Protein AF-E5AWC1-F1 (afdb_monomer)

Radius of gyration: 12.45 Å; Cα contacts (8 Å, |Δi|>4): 64; chains: 1; bounding box: 31×29×27 Å

Structure (mmCIF, N/CA/C/O backbone):
data_AF-E5AWC1-F1
#
_entry.id   AF-E5AWC1-F1
#
loop_
_atom_site.group_PDB
_atom_site.id
_atom_site.type_symbol
_atom_site.label_atom_id
_atom_site.label_alt_id
_atom_site.label_comp_id
_atom_site.label_asym_id
_atom_site.label_entity_id
_atom_site.label_seq_id
_atom_site.pdbx_PDB_ins_code
_atom_site.Cartn_x
_atom_site.Cartn_y
_atom_site.Cartn_z
_atom_site.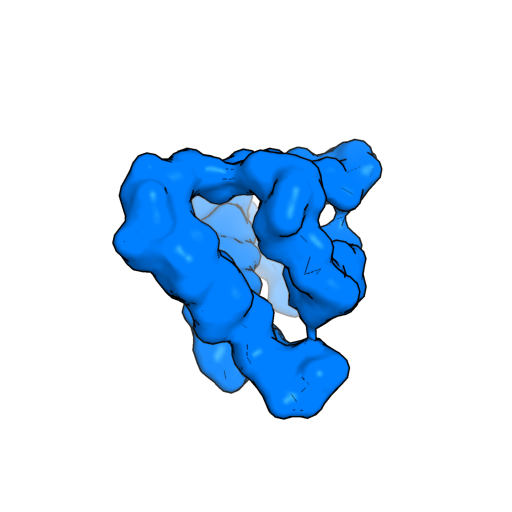occupancy
_at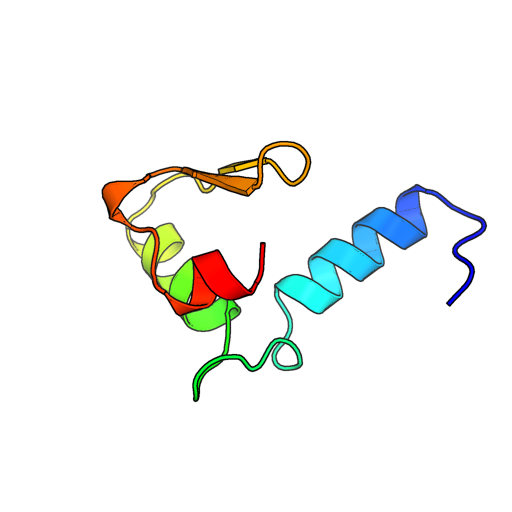om_site.B_iso_or_equiv
_atom_site.auth_seq_id
_atom_site.auth_comp_id
_atom_site.auth_asym_id
_atom_site.auth_atom_id
_atom_site.pdbx_PDB_model_num
ATOM 1 N N . MET A 1 1 ? 13.958 1.673 -14.673 1.00 51.44 1 MET A N 1
ATOM 2 C CA . MET A 1 1 ? 13.536 2.898 -15.395 1.00 51.44 1 MET A CA 1
ATOM 3 C C . MET A 1 1 ? 14.160 4.112 -14.712 1.00 51.44 1 MET A C 1
ATOM 5 O O . MET A 1 1 ? 14.033 4.213 -13.502 1.00 51.44 1 MET A O 1
ATOM 9 N N . LYS A 1 2 ? 14.870 5.002 -15.427 1.00 46.47 2 LYS A N 1
ATOM 10 C CA . LYS A 1 2 ? 15.346 6.280 -14.855 1.00 46.47 2 LYS A CA 1
ATOM 11 C C . LYS A 1 2 ? 14.275 7.344 -15.091 1.00 46.47 2 LYS A C 1
ATOM 13 O O . LYS A 1 2 ? 14.203 7.902 -16.184 1.00 46.47 2 LYS A O 1
ATOM 18 N N . TYR A 1 3 ? 13.434 7.603 -14.094 1.00 56.69 3 TYR A N 1
ATOM 19 C CA . TYR A 1 3 ? 12.445 8.674 -14.178 1.00 56.69 3 TYR A CA 1
ATOM 20 C C . TYR A 1 3 ? 13.159 10.021 -14.036 1.00 56.69 3 TYR A C 1
ATOM 22 O O . TYR A 1 3 ? 13.601 10.391 -12.955 1.00 56.69 3 TYR A O 1
ATOM 30 N N . LYS A 1 4 ? 13.315 10.751 -15.145 1.00 67.31 4 LYS A N 1
ATOM 31 C CA . LYS A 1 4 ? 13.865 12.121 -15.138 1.00 67.31 4 LYS A CA 1
ATOM 32 C C . LYS A 1 4 ? 12.848 13.166 -14.655 1.00 67.31 4 LYS A C 1
ATOM 34 O O . LYS A 1 4 ? 13.205 14.322 -14.475 1.00 67.31 4 LYS A O 1
ATOM 39 N N . ASN A 1 5 ? 11.589 12.763 -14.481 1.00 77.38 5 ASN A N 1
ATOM 40 C CA . ASN A 1 5 ? 10.476 13.613 -14.082 1.00 77.38 5 ASN A CA 1
ATOM 41 C C . ASN A 1 5 ? 9.780 12.991 -12.861 1.00 77.38 5 ASN A C 1
ATOM 43 O O . ASN A 1 5 ? 9.302 11.858 -12.933 1.00 77.38 5 ASN A O 1
ATOM 47 N N . ILE A 1 6 ? 9.737 13.739 -11.756 1.00 73.75 6 ILE A N 1
ATOM 48 C CA . ILE A 1 6 ? 9.151 13.317 -10.477 1.00 73.75 6 ILE A CA 1
ATOM 49 C C . ILE A 1 6 ? 7.653 13.007 -10.599 1.00 73.75 6 ILE A C 1
ATOM 51 O O . ILE A 1 6 ? 7.193 12.013 -10.049 1.00 73.75 6 ILE A O 1
ATOM 55 N N . TYR A 1 7 ? 6.904 13.772 -11.400 1.00 74.56 7 TYR A N 1
ATOM 56 C CA . TYR A 1 7 ? 5.483 13.512 -11.641 1.00 74.56 7 TYR A CA 1
ATOM 57 C C . TYR A 1 7 ? 5.280 12.189 -12.371 1.00 74.56 7 TYR A C 1
ATOM 59 O O . TYR A 1 7 ? 4.400 11.410 -12.019 1.00 74.56 7 TYR A O 1
ATOM 67 N N . SER A 1 8 ? 6.139 11.892 -13.349 1.00 67.69 8 SER A N 1
ATOM 68 C CA . SER A 1 8 ? 6.123 10.592 -14.018 1.00 67.69 8 SER A CA 1
ATOM 69 C C . SER A 1 8 ? 6.513 9.464 -13.065 1.00 67.69 8 SER A C 1
ATOM 71 O O . SER A 1 8 ? 5.948 8.383 -13.173 1.00 67.69 8 SER A O 1
ATOM 73 N N . ALA A 1 9 ? 7.447 9.684 -12.135 1.00 68.19 9 ALA A N 1
ATOM 74 C CA . ALA A 1 9 ? 7.808 8.679 -11.136 1.00 68.19 9 ALA A CA 1
ATOM 75 C C . ALA A 1 9 ? 6.626 8.360 -10.208 1.00 68.19 9 ALA A C 1
ATOM 77 O O . ALA A 1 9 ? 6.302 7.192 -10.034 1.00 68.19 9 ALA A O 1
ATOM 78 N N . ILE A 1 10 ? 5.947 9.388 -9.687 1.00 73.94 10 ILE A N 1
ATOM 79 C CA . ILE A 1 10 ? 4.777 9.245 -8.806 1.00 73.94 10 ILE A CA 1
ATOM 80 C C . ILE A 1 10 ? 3.616 8.581 -9.549 1.00 73.94 10 ILE A C 1
ATOM 82 O O . ILE A 1 10 ? 3.026 7.635 -9.037 1.00 73.94 10 ILE A O 1
ATOM 86 N N . TYR A 1 11 ? 3.325 9.020 -10.777 1.00 77.25 11 TYR A N 1
ATOM 87 C CA . TYR A 1 11 ? 2.280 8.414 -11.601 1.00 77.25 11 TYR A CA 1
ATOM 88 C C . TYR A 1 11 ? 2.559 6.933 -11.872 1.00 77.25 11 TYR A C 1
ATOM 90 O O . TYR A 1 11 ? 1.674 6.103 -11.699 1.00 77.25 11 TYR A O 1
ATOM 98 N N . ASN A 1 12 ? 3.790 6.583 -12.261 1.00 73.06 12 ASN A N 1
ATOM 99 C CA . ASN A 1 12 ? 4.147 5.188 -12.521 1.00 73.06 12 ASN A CA 1
ATOM 100 C C . ASN A 1 12 ? 4.195 4.350 -11.243 1.00 73.06 12 ASN A C 1
ATOM 102 O O . ASN A 1 12 ? 3.856 3.174 -11.304 1.00 73.06 12 ASN A O 1
ATOM 106 N N . LEU A 1 13 ? 4.593 4.926 -10.105 1.00 75.00 13 LEU A N 1
ATOM 107 C CA . LEU A 1 13 ? 4.540 4.252 -8.810 1.00 75.00 13 LEU A CA 1
ATOM 108 C C . LEU A 1 13 ? 3.092 3.931 -8.444 1.00 75.00 13 LEU A C 1
ATOM 110 O O . LEU A 1 13 ? 2.782 2.768 -8.222 1.00 75.00 13 LEU A O 1
ATOM 114 N N . 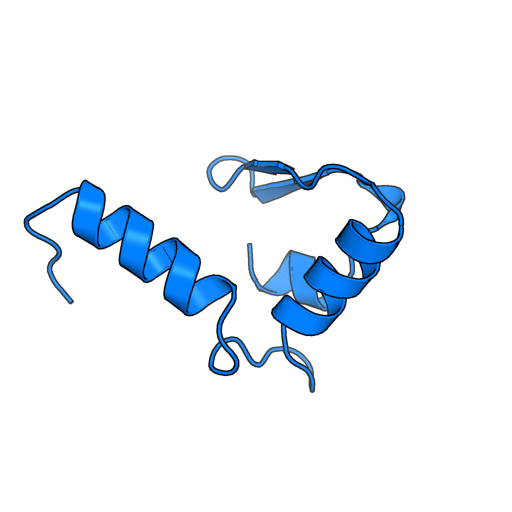GLY A 1 14 ? 2.208 4.933 -8.469 1.00 79.62 14 GLY A N 1
ATOM 115 C CA . GLY A 1 14 ? 0.785 4.747 -8.198 1.00 79.62 14 GLY A CA 1
ATOM 116 C C . GLY A 1 14 ? 0.163 3.732 -9.151 1.00 79.62 14 GLY A C 1
ATOM 117 O O . GLY A 1 14 ? -0.402 2.746 -8.697 1.00 79.62 14 GLY A O 1
ATOM 118 N N . ALA A 1 15 ? 0.357 3.911 -10.461 1.00 78.12 15 ALA A N 1
ATOM 119 C CA . ALA A 1 15 ? -0.158 2.997 -11.474 1.00 78.12 15 ALA A CA 1
ATOM 120 C C . ALA A 1 15 ? 0.388 1.573 -11.319 1.00 78.12 15 ALA A C 1
ATOM 122 O O . ALA A 1 15 ? -0.366 0.628 -11.488 1.00 78.12 15 ALA A O 1
ATOM 123 N N . SER A 1 16 ? 1.670 1.390 -10.986 1.00 76.50 16 SER A N 1
ATOM 124 C CA . SER A 1 16 ? 2.234 0.048 -10.779 1.00 76.50 16 SER A CA 1
ATOM 125 C C . SER A 1 16 ? 1.677 -0.584 -9.509 1.00 76.50 16 SER A C 1
ATOM 127 O O . SER A 1 16 ? 1.282 -1.747 -9.537 1.00 76.50 16 SER A O 1
ATOM 129 N N . PHE A 1 17 ? 1.595 0.186 -8.425 1.00 79.25 17 PHE A N 1
ATOM 130 C CA . PHE A 1 17 ? 1.156 -0.289 -7.119 1.00 79.25 17 PHE A CA 1
ATOM 131 C C . PHE A 1 17 ? -0.318 -0.705 -7.108 1.00 79.25 17 PHE A C 1
ATOM 133 O O . PHE A 1 17 ? -0.653 -1.733 -6.522 1.00 79.25 17 PHE A O 1
ATOM 140 N N . THR A 1 18 ? -1.171 0.046 -7.810 1.00 79.06 18 THR A N 1
ATOM 141 C CA . THR A 1 18 ? -2.604 -0.247 -7.959 1.00 79.06 18 THR A CA 1
ATOM 142 C C . THR A 1 18 ? -2.932 -1.087 -9.193 1.00 79.06 18 THR A C 1
ATOM 144 O O . THR A 1 18 ? -4.097 -1.394 -9.439 1.00 79.06 18 THR A O 1
ATOM 147 N N . SER A 1 19 ? -1.935 -1.482 -9.990 1.00 77.69 19 SER A N 1
ATOM 148 C CA . SER A 1 19 ? -2.178 -2.352 -11.142 1.00 77.69 19 SER A CA 1
ATOM 149 C C . SER A 1 19 ? -2.309 -3.818 -10.748 1.00 77.69 19 SER A C 1
ATOM 151 O O . SER A 1 19 ? -1.724 -4.296 -9.776 1.00 77.69 19 SER A O 1
ATOM 153 N N . LEU A 1 20 ? -2.932 -4.572 -11.652 1.00 74.88 20 LEU A N 1
ATOM 154 C CA . LEU A 1 20 ? -2.880 -6.034 -11.706 1.00 74.88 20 LEU A CA 1
ATOM 155 C C . LEU A 1 20 ? -1.468 -6.589 -1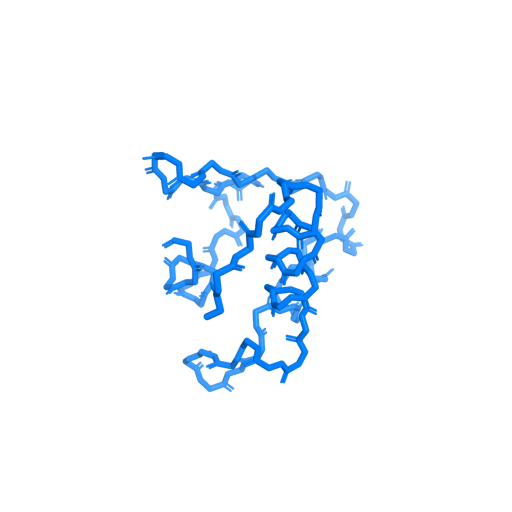2.003 1.00 74.88 20 LEU A C 1
ATOM 157 O O . LEU A 1 20 ? -1.330 -7.757 -12.334 1.00 74.88 20 LEU A O 1
ATOM 161 N N . MET A 1 21 ? -0.405 -5.782 -11.946 1.00 75.56 21 MET A N 1
ATOM 162 C CA . MET A 1 21 ? 0.977 -6.276 -11.994 1.00 75.56 21 MET A CA 1
ATOM 163 C C . MET A 1 21 ? 1.576 -6.443 -10.596 1.00 75.56 21 MET A C 1
ATOM 165 O O . MET A 1 21 ? 2.597 -7.113 -10.452 1.00 75.56 21 MET A O 1
ATOM 169 N N . ASN A 1 22 ? 0.949 -5.869 -9.566 1.00 81.81 22 ASN A N 1
ATOM 170 C CA . ASN A 1 22 ? 1.404 -5.988 -8.187 1.00 81.81 22 ASN A CA 1
ATOM 171 C C . ASN A 1 22 ? 0.814 -7.249 -7.529 1.00 81.81 22 ASN A C 1
ATOM 173 O O . ASN A 1 22 ? -0.083 -7.171 -6.687 1.00 81.81 22 ASN A O 1
ATOM 177 N N . TYR A 1 23 ? 1.270 -8.417 -7.999 1.00 88.12 23 TYR A N 1
ATOM 178 C CA . TYR A 1 23 ? 0.868 -9.732 -7.494 1.00 88.12 23 TYR A CA 1
ATOM 179 C C . TYR A 1 23 ? 1.848 -10.218 -6.424 1.00 88.12 23 TYR A C 1
ATOM 181 O O . TYR A 1 23 ? 3.023 -10.464 -6.707 1.00 88.12 23 TYR A O 1
ATOM 189 N N . ILE A 1 24 ? 1.367 -10.347 -5.193 1.00 90.56 24 ILE A N 1
ATOM 190 C CA . ILE A 1 24 ? 2.150 -10.693 -4.006 1.00 90.56 24 ILE A CA 1
ATOM 191 C C . ILE A 1 24 ? 1.341 -11.699 -3.189 1.00 90.56 24 ILE A C 1
ATOM 193 O O . ILE A 1 24 ? 0.136 -11.535 -3.037 1.00 90.56 24 ILE A O 1
ATOM 197 N N . ARG A 1 25 ? 2.003 -12.730 -2.642 1.00 87.94 25 ARG A N 1
ATOM 198 C CA . ARG A 1 25 ? 1.381 -13.748 -1.766 1.00 87.94 25 ARG A CA 1
ATOM 199 C C . ARG A 1 25 ? 0.040 -14.263 -2.314 1.00 87.94 25 ARG A C 1
ATOM 201 O O . ARG A 1 25 ? -0.978 -14.216 -1.635 1.00 87.94 25 ARG A O 1
ATOM 208 N N . ASP A 1 26 ? 0.069 -14.715 -3.565 1.00 89.50 26 ASP A N 1
ATOM 209 C CA . ASP A 1 26 ? -1.055 -15.359 -4.251 1.00 89.50 26 ASP A CA 1
ATOM 210 C C . ASP A 1 26 ? -2.278 -14.466 -4.546 1.00 89.50 26 ASP A C 1
ATOM 212 O O . ASP A 1 26 ? -3.355 -14.971 -4.868 1.00 89.50 26 ASP A O 1
ATOM 216 N N . GLY A 1 27 ? -2.117 -13.139 -4.539 1.00 91.06 27 GLY A N 1
ATOM 217 C CA . GLY A 1 27 ? -3.167 -12.222 -4.984 1.00 91.06 27 GLY A CA 1
ATOM 218 C C . GLY A 1 27 ? -2.659 -10.836 -5.376 1.00 91.06 27 GLY A C 1
ATOM 219 O O . GLY A 1 27 ? -1.471 -10.533 -5.263 1.00 91.06 27 GLY A O 1
ATOM 220 N N . TYR A 1 28 ? -3.555 -9.971 -5.851 1.00 91.62 28 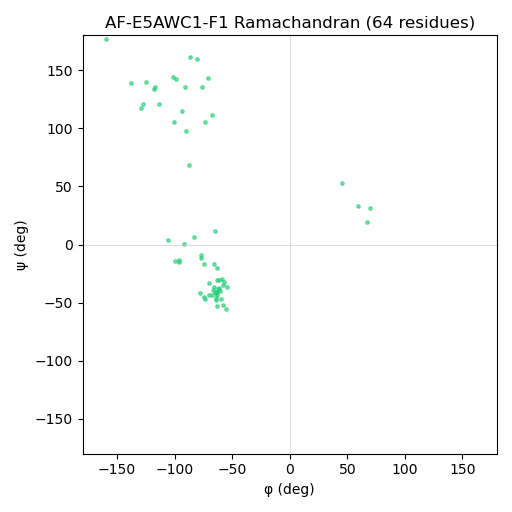TYR A N 1
ATOM 221 C CA . TYR A 1 28 ? -3.184 -8.603 -6.221 1.00 91.62 28 TYR A CA 1
ATOM 222 C C . TYR A 1 28 ? -3.338 -7.646 -5.044 1.00 91.62 28 TYR A C 1
ATOM 224 O O . TYR A 1 28 ? -4.354 -7.666 -4.354 1.00 91.62 28 TYR A O 1
ATOM 232 N N . VAL A 1 29 ? -2.360 -6.769 -4.822 1.00 91.38 29 VAL A N 1
ATOM 233 C CA . VAL A 1 29 ? -2.436 -5.755 -3.751 1.00 91.38 29 VAL A CA 1
ATOM 234 C C . VAL A 1 29 ? -3.663 -4.852 -3.921 1.00 91.38 29 VAL A C 1
ATOM 236 O O . VAL A 1 29 ? -4.298 -4.495 -2.935 1.00 91.38 29 VAL A O 1
ATOM 239 N N . ILE A 1 30 ? -4.054 -4.545 -5.164 1.00 91.56 30 ILE A N 1
ATOM 240 C CA . ILE A 1 30 ? -5.233 -3.714 -5.438 1.00 91.56 30 ILE A CA 1
ATOM 241 C C . ILE A 1 30 ? -6.537 -4.323 -4.916 1.00 91.56 30 ILE A C 1
ATOM 243 O O . ILE A 1 30 ? -7.410 -3.571 -4.514 1.00 91.56 30 ILE A O 1
ATOM 247 N N . GLU A 1 31 ? -6.670 -5.651 -4.855 1.00 92.50 31 GLU A N 1
ATOM 248 C CA . GLU A 1 31 ? -7.877 -6.291 -4.310 1.00 92.50 31 GLU A CA 1
ATOM 249 C C . GLU A 1 31 ? -8.055 -5.953 -2.827 1.00 92.50 31 GLU A C 1
ATOM 251 O O . GLU A 1 31 ? -9.151 -5.591 -2.402 1.00 92.50 31 GLU A O 1
ATOM 256 N N . ASP A 1 32 ? -6.964 -6.004 -2.059 1.00 93.44 32 ASP A N 1
ATOM 257 C CA . ASP A 1 32 ? -6.977 -5.671 -0.636 1.00 93.44 32 ASP A CA 1
ATOM 258 C C . ASP A 1 32 ? -7.256 -4.173 -0.439 1.00 93.44 32 ASP A C 1
ATOM 260 O O . ASP A 1 32 ? -8.085 -3.801 0.388 1.00 93.44 32 ASP A O 1
ATOM 264 N N . LEU A 1 33 ? -6.628 -3.302 -1.239 1.00 92.19 33 LEU A N 1
ATOM 265 C CA . LEU A 1 33 ? -6.868 -1.855 -1.175 1.00 92.19 33 LEU A CA 1
ATOM 266 C C . LEU A 1 33 ? -8.310 -1.491 -1.559 1.00 92.19 33 LEU A C 1
ATOM 268 O O . LEU A 1 33 ? -8.929 -0.657 -0.900 1.00 92.19 33 LEU A O 1
ATOM 272 N N . THR A 1 34 ? -8.872 -2.125 -2.590 1.00 92.12 34 THR A N 1
ATOM 273 C CA . THR A 1 34 ? -10.273 -1.932 -2.980 1.00 92.12 34 THR A CA 1
ATOM 274 C C . THR A 1 34 ? -11.215 -2.399 -1.873 1.00 92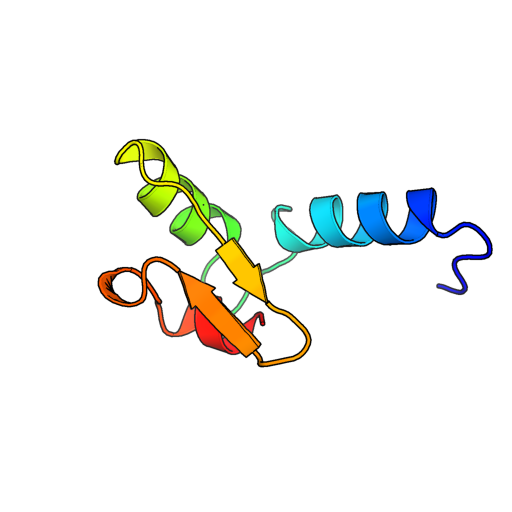.12 34 THR A C 1
ATOM 276 O O . THR A 1 34 ? -12.138 -1.666 -1.540 1.00 92.12 34 THR A O 1
ATOM 279 N N . ALA A 1 35 ? -10.941 -3.528 -1.211 1.00 94.00 35 ALA A N 1
ATOM 280 C CA . ALA A 1 35 ? -11.756 -3.997 -0.088 1.00 94.00 35 ALA A CA 1
ATOM 281 C C . ALA A 1 35 ? -11.753 -3.035 1.119 1.00 94.00 35 ALA A C 1
ATOM 283 O O . ALA A 1 35 ? -12.740 -2.962 1.857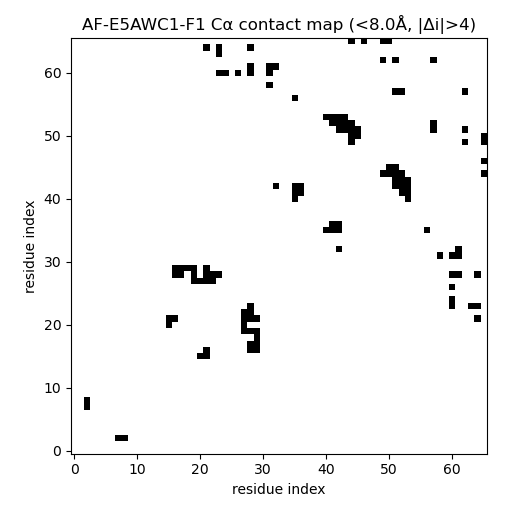 1.00 94.00 35 ALA A O 1
ATOM 284 N N . VAL A 1 36 ? -10.665 -2.286 1.338 1.00 93.12 36 VAL A N 1
ATOM 285 C CA . VAL A 1 36 ? -10.623 -1.214 2.350 1.00 93.12 36 VAL A CA 1
ATOM 286 C C . VAL A 1 36 ? -11.402 0.013 1.877 1.00 93.12 36 VAL A C 1
ATOM 288 O O . VAL A 1 36 ? -12.213 0.553 2.629 1.00 93.12 36 VAL A O 1
ATOM 291 N N . HIS A 1 37 ? -11.214 0.421 0.621 1.00 89.38 37 HIS A N 1
ATOM 292 C CA . HIS A 1 37 ? -11.923 1.560 0.039 1.00 89.38 37 HIS A CA 1
ATOM 293 C C . HIS A 1 37 ? -13.446 1.354 -0.018 1.00 89.38 37 HIS A C 1
ATOM 295 O O . HIS A 1 37 ? -14.202 2.281 0.271 1.00 89.38 37 HIS A O 1
ATOM 301 N N . ASP A 1 38 ? -13.908 0.137 -0.311 1.00 94.88 38 ASP A N 1
ATOM 302 C CA . ASP A 1 38 ? -15.331 -0.225 -0.368 1.00 94.88 38 ASP A CA 1
ATOM 303 C C . ASP A 1 38 ? -16.029 -0.081 0.997 1.00 94.88 38 ASP A C 1
ATOM 305 O O . ASP A 1 38 ? -17.249 0.079 1.068 1.00 94.88 38 ASP A O 1
ATOM 309 N N . GLN A 1 39 ? -15.259 -0.069 2.090 1.00 95.00 39 GLN A N 1
ATOM 310 C CA . GLN A 1 39 ? -15.742 0.237 3.441 1.00 95.00 39 GLN A CA 1
ATOM 311 C C . GLN A 1 39 ? -15.812 1.748 3.726 1.00 95.00 39 GLN A C 1
ATOM 313 O O . GLN A 1 39 ? -16.102 2.141 4.855 1.00 95.00 39 GLN A O 1
ATOM 318 N N . GLN A 1 40 ? -15.571 2.593 2.717 1.00 94.38 40 GLN A N 1
ATOM 319 C CA . GLN A 1 40 ? -15.514 4.057 2.811 1.00 94.38 40 GLN A CA 1
ATOM 320 C C . GLN A 1 40 ? -14.449 4.558 3.796 1.00 94.38 40 GLN A C 1
ATOM 322 O O . GLN A 1 40 ? -14.630 5.579 4.458 1.00 94.38 40 GLN A O 1
ATOM 327 N N . LEU A 1 41 ? -13.343 3.820 3.900 1.00 90.88 41 LEU A N 1
ATOM 328 C CA . LEU A 1 41 ? -12.196 4.188 4.721 1.00 90.88 41 LEU A CA 1
ATOM 329 C C . LEU A 1 41 ? -11.111 4.831 3.857 1.00 90.88 41 LEU A C 1
ATOM 331 O O . LEU A 1 41 ? -10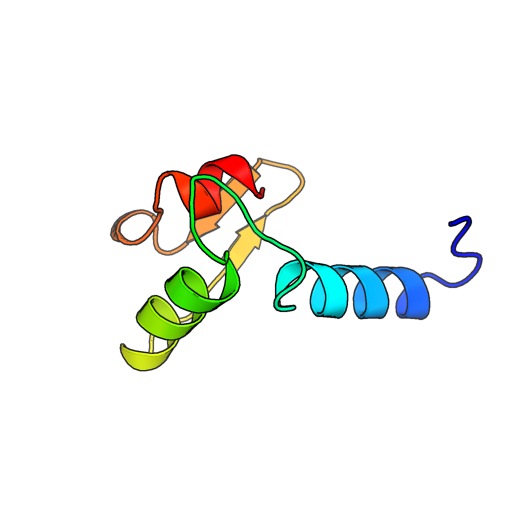.853 4.395 2.732 1.00 90.88 41 LEU A O 1
ATOM 335 N N . ASP A 1 42 ? -10.457 5.845 4.418 1.00 91.81 42 ASP A N 1
ATOM 336 C CA . ASP A 1 42 ? -9.254 6.425 3.833 1.00 91.81 42 ASP A CA 1
ATOM 337 C C . ASP A 1 42 ? -8.083 5.448 3.959 1.00 91.81 42 ASP A C 1
ATOM 339 O O . ASP A 1 42 ? -7.952 4.739 4.957 1.00 91.81 42 ASP A O 1
ATOM 343 N N . ILE A 1 43 ? -7.226 5.425 2.938 1.00 90.88 43 ILE A N 1
ATOM 344 C CA . ILE A 1 43 ? -5.999 4.630 2.921 1.00 90.88 43 ILE A CA 1
ATOM 345 C C . ILE A 1 43 ? -4.815 5.584 2.926 1.00 90.88 43 ILE A C 1
ATOM 347 O O . ILE A 1 43 ? -4.647 6.376 1.995 1.00 90.88 43 ILE A O 1
ATOM 351 N N . GLU A 1 44 ? -3.962 5.461 3.936 1.00 93.12 44 GLU A N 1
ATOM 352 C CA . GLU A 1 44 ? -2.700 6.192 4.010 1.00 93.12 44 GLU A CA 1
ATOM 353 C C . GLU A 1 44 ? -1.530 5.211 4.008 1.00 93.12 44 GLU A C 1
ATOM 355 O O . GLU A 1 44 ? -1.533 4.207 4.722 1.00 93.12 44 GLU A O 1
ATOM 360 N N . ILE A 1 45 ? -0.521 5.509 3.189 1.00 88.88 45 ILE A N 1
ATOM 361 C CA . ILE A 1 45 ? 0.704 4.720 3.084 1.00 88.88 45 ILE A CA 1
ATOM 362 C C . ILE A 1 45 ? 1.894 5.657 3.231 1.00 88.88 45 ILE A C 1
ATOM 364 O O . ILE A 1 45 ? 2.115 6.532 2.388 1.00 88.88 45 ILE A O 1
ATOM 368 N N . ASP A 1 46 ? 2.682 5.439 4.278 1.00 89.62 46 ASP A N 1
ATOM 369 C CA . ASP A 1 46 ? 3.970 6.096 4.464 1.00 89.62 46 ASP A CA 1
ATOM 370 C C . ASP A 1 46 ? 5.091 5.138 4.059 1.00 89.62 46 ASP A C 1
ATOM 372 O O . ASP A 1 46 ? 5.434 4.204 4.778 1.00 89.62 46 ASP A O 1
ATOM 376 N N . TRP A 1 47 ? 5.683 5.402 2.899 1.00 83.62 47 TRP A N 1
ATOM 377 C CA . TRP A 1 47 ? 6.787 4.628 2.333 1.00 83.62 47 TRP A CA 1
ATOM 378 C C . TRP A 1 47 ? 8.137 4.868 3.023 1.00 83.62 47 TRP A C 1
ATOM 380 O O . TRP A 1 47 ? 9.070 4.094 2.820 1.00 83.62 47 TRP A O 1
ATOM 390 N N . LEU A 1 48 ? 8.285 5.947 3.800 1.00 87.38 48 LEU A N 1
ATOM 391 C CA . LEU A 1 48 ? 9.508 6.201 4.564 1.00 87.38 48 LEU A CA 1
ATOM 392 C C . LEU A 1 48 ? 9.542 5.335 5.824 1.00 87.38 48 LEU A C 1
ATOM 394 O O . LEU A 1 48 ? 10.594 4.803 6.178 1.00 87.38 48 LEU A O 1
ATOM 398 N N . THR A 1 49 ? 8.402 5.218 6.503 1.00 92.00 49 THR A N 1
ATOM 399 C CA . THR A 1 49 ? 8.275 4.430 7.737 1.00 92.00 49 THR A CA 1
ATOM 400 C C . THR A 1 49 ? 7.743 3.016 7.499 1.00 92.00 49 THR A C 1
ATOM 402 O O . THR A 1 49 ? 7.861 2.173 8.387 1.00 92.00 49 THR A O 1
ATOM 405 N N . GLY A 1 50 ? 7.206 2.739 6.309 1.00 88.38 5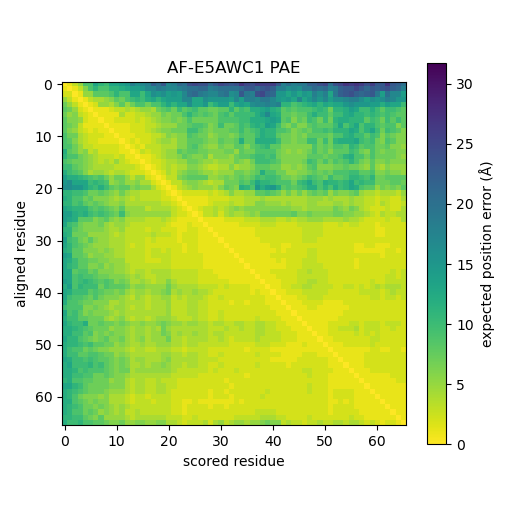0 GLY A N 1
ATOM 406 C CA . GLY A 1 50 ? 6.574 1.468 5.961 1.00 88.38 50 GLY A CA 1
ATOM 407 C C . GLY A 1 50 ? 5.251 1.250 6.696 1.00 88.38 50 GLY A C 1
ATOM 408 O O . GLY A 1 50 ? 4.933 0.117 7.045 1.00 88.38 50 GLY A O 1
ATOM 409 N N . THR A 1 51 ? 4.507 2.317 7.011 1.00 94.00 51 THR A N 1
ATOM 410 C CA . THR A 1 51 ? 3.242 2.205 7.758 1.00 94.00 51 THR A CA 1
ATOM 411 C C . THR A 1 51 ? 2.024 2.301 6.852 1.00 94.00 51 THR A C 1
ATOM 413 O O . THR A 1 51 ? 2.000 3.099 5.914 1.00 94.00 51 THR A O 1
ATOM 416 N N . PHE A 1 52 ? 0.993 1.527 7.192 1.00 94.50 52 PHE A N 1
ATOM 417 C CA . PHE A 1 52 ? -0.315 1.523 6.546 1.00 94.50 52 PHE A CA 1
ATOM 418 C C . PHE A 1 52 ? -1.406 1.950 7.535 1.00 94.50 52 PHE A C 1
ATOM 420 O O . PHE A 1 52 ? -1.449 1.448 8.663 1.00 94.50 52 PHE A O 1
ATOM 427 N N . ALA A 1 53 ? -2.317 2.826 7.108 1.00 95.19 53 ALA A N 1
ATOM 428 C CA . ALA A 1 53 ? -3.523 3.167 7.854 1.00 95.19 53 ALA A CA 1
ATOM 429 C C . ALA A 1 53 ? -4.791 2.940 7.004 1.00 95.19 53 ALA A C 1
ATOM 431 O O . ALA A 1 53 ? -4.781 3.269 5.818 1.00 95.19 53 ALA A O 1
ATOM 432 N N . PRO A 1 54 ? -5.877 2.407 7.603 1.00 95.44 54 PRO A N 1
ATOM 433 C CA . PRO A 1 54 ? -5.999 2.026 9.010 1.00 95.44 54 PRO A CA 1
ATOM 434 C C . PRO A 1 54 ? -5.274 0.707 9.320 1.00 95.44 54 PRO A C 1
ATOM 436 O O . PRO A 1 54 ? -5.433 -0.288 8.618 1.00 95.44 54 PRO A O 1
ATOM 439 N N . VAL A 1 55 ? -4.528 0.679 10.431 1.00 95.12 55 VAL A N 1
ATOM 440 C CA . VAL A 1 55 ? -3.691 -0.472 10.837 1.00 95.12 55 VAL A CA 1
ATOM 441 C C . VAL A 1 55 ? -4.505 -1.763 10.973 1.00 95.12 55 VAL A C 1
ATOM 443 O O . VAL A 1 55 ? -4.013 -2.846 10.680 1.00 95.12 55 VAL A O 1
ATOM 446 N N . SER A 1 56 ? -5.777 -1.668 11.372 1.00 95.31 56 SER A N 1
ATOM 447 C CA . SER A 1 56 ? -6.668 -2.827 11.509 1.00 95.31 56 SER A CA 1
ATOM 448 C C . SER A 1 56 ? -6.992 -3.529 10.187 1.00 95.31 56 SER A C 1
ATOM 450 O O . SER A 1 56 ? -7.493 -4.648 10.219 1.00 95.31 56 SER A O 1
ATOM 452 N N . MET A 1 57 ? -6.750 -2.872 9.051 1.00 95.50 57 MET A N 1
ATOM 453 C CA . MET A 1 57 ? -6.980 -3.416 7.712 1.00 95.50 57 MET A CA 1
ATOM 454 C C . MET A 1 57 ? -5.678 -3.799 6.999 1.00 95.50 57 MET A C 1
ATOM 456 O O . MET A 1 57 ? -5.706 -4.192 5.835 1.00 95.50 57 MET A O 1
ATOM 460 N N . GLU A 1 58 ? -4.530 -3.684 7.670 1.00 95.25 58 GLU A N 1
ATOM 461 C CA . GLU A 1 58 ? -3.253 -4.083 7.095 1.00 95.25 58 GLU A CA 1
ATOM 462 C C . GLU A 1 58 ? -3.212 -5.608 6.919 1.00 95.25 58 GLU A C 1
ATOM 464 O O . GLU A 1 58 ? -3.163 -6.375 7.884 1.00 95.25 58 GLU A O 1
ATOM 469 N N . THR A 1 59 ? -3.217 -6.058 5.668 1.00 94.81 59 THR A N 1
ATOM 470 C CA . THR A 1 59 ? -3.024 -7.470 5.336 1.00 94.81 59 THR A CA 1
ATOM 471 C C . THR A 1 59 ? -1.538 -7.792 5.218 1.00 94.81 59 THR A C 1
ATOM 473 O O . THR A 1 59 ? -0.693 -6.927 4.978 1.00 94.81 59 THR A O 1
ATOM 476 N N . GLU A 1 60 ? -1.194 -9.077 5.297 1.00 94.44 60 GLU A N 1
ATOM 477 C CA . GLU A 1 60 ? 0.170 -9.532 5.018 1.00 94.44 60 GLU A CA 1
ATOM 478 C C . GLU A 1 60 ? 0.658 -9.176 3.606 1.00 94.44 60 GLU A C 1
ATOM 480 O O . GLU A 1 60 ? 1.860 -9.010 3.382 1.00 94.44 60 GLU A O 1
ATOM 485 N N . ARG A 1 61 ? -0.271 -9.087 2.650 1.00 93.94 61 ARG A N 1
ATOM 486 C CA . ARG A 1 61 ? 0.005 -8.740 1.257 1.00 93.94 61 ARG A CA 1
ATOM 487 C C . ARG A 1 61 ? 0.315 -7.258 1.120 1.00 93.94 61 ARG A C 1
ATOM 489 O O . ARG A 1 61 ? 1.330 -6.928 0.513 1.00 93.94 61 ARG A O 1
ATOM 496 N N . ILE A 1 62 ? -0.506 -6.401 1.733 1.00 91.69 62 ILE A N 1
ATOM 497 C CA . ILE A 1 62 ? -0.247 -4.964 1.833 1.00 91.69 62 ILE A CA 1
ATOM 498 C C . ILE A 1 62 ? 1.118 -4.766 2.479 1.00 91.69 62 ILE A C 1
ATOM 500 O O . ILE A 1 62 ? 1.993 -4.216 1.824 1.00 91.69 62 ILE A O 1
ATOM 504 N N . ARG A 1 63 ? 1.360 -5.329 3.668 1.00 92.88 63 ARG A N 1
ATOM 505 C CA . ARG A 1 63 ? 2.644 -5.202 4.374 1.00 92.88 63 ARG A CA 1
ATOM 506 C C . ARG A 1 63 ? 3.855 -5.636 3.544 1.00 92.88 63 ARG A C 1
ATOM 508 O O . ARG A 1 63 ? 4.921 -5.055 3.666 1.00 92.88 63 ARG A O 1
ATOM 515 N N . ALA A 1 64 ? 3.722 -6.675 2.723 1.00 91.12 64 ALA A N 1
ATOM 516 C CA . ALA A 1 64 ? 4.810 -7.137 1.861 1.00 91.12 64 ALA A CA 1
ATOM 517 C C . ALA A 1 64 ? 5.027 -6.261 0.610 1.00 91.12 64 ALA A C 1
ATOM 519 O O . ALA A 1 64 ? 6.013 -6.458 -0.099 1.00 91.12 64 ALA A O 1
ATOM 520 N N . SER A 1 65 ? 4.094 -5.354 0.316 1.00 87.12 65 SER A N 1
ATOM 521 C CA . SER A 1 65 ? 4.102 -4.466 -0.849 1.00 87.12 65 SER A CA 1
ATOM 522 C C . SER A 1 65 ? 4.587 -3.045 -0.552 1.00 87.12 65 SER A C 1
ATOM 524 O O . SER A 1 65 ? 4.863 -2.308 -1.502 1.00 87.12 65 SER A O 1
ATOM 526 N N . ILE A 1 66 ? 4.673 -2.685 0.734 1.00 86.88 66 ILE A N 1
ATOM 527 C CA . ILE A 1 66 ? 5.136 -1.389 1.250 1.00 86.88 66 ILE A CA 1
ATOM 528 C C . ILE A 1 66 ? 6.589 -1.408 1.713 1.00 86.88 66 ILE A C 1
ATOM 530 O O . ILE A 1 66 ? 7.054 -2.468 2.184 1.00 86.88 66 ILE A O 1
#

Mean predicted aligned error: 5.22 Å

pLDDT: mean 85.27, std 10.95, range [46.47, 95.5]

Secondary structure (DSSP, 8-state):
---SSHHHHHHHHHHHHTSTT-EETTEEHHHHHHHHHTTT---EEETTTTEEESGGG--HHHHHH-

Sequence (66 aa):
MKYKNIYSAIYNLGASFTSLMNYIRDGYVIEDLTAVHDQQLDIEIDWLTGTFAPVSMETERIRASI

Foldseek 3Di:
DPPPDPVVVVVVVVCCQLDPVLQFPHGHNVVLVVVCVVVVDDWDADPVVLDIPPPVSDDPSSSVSD

Solvent-accessible surface area (backbone atoms only — not comparable to full-atom values): 4055 Å² total; per-residue (Å²): 134,88,69,90,40,70,67,59,42,53,51,49,49,52,52,44,55,60,24,93,76,32,66,44,91,94,41,43,41,35,59,59,53,46,60,45,44,76,70,74,46,75,79,47,77,41,79,90,79,58,46,56,39,57,62,93,73,62,41,76,47,50,60,72,74,89

Organism: Mycetohabitans rhizoxinica (strain DSM 19002 / CIP 109453 / HKI 454) (NCBI:txid882378)